Protein AF-A0A538QH28-F1 (afdb_monomer)

pLDDT: mean 88.96, std 11.9, range [37.88, 98.25]

Solvent-accessible surface area (backbone atoms only — not comparable to full-atom values): 10036 Å² total; per-residue (Å²): 132,86,78,73,69,51,32,32,39,35,28,27,77,46,74,77,74,44,46,66,58,49,51,55,42,43,75,70,58,32,47,73,49,80,38,48,57,81,68,55,57,80,42,47,76,58,48,68,73,26,56,27,41,34,40,36,38,47,40,39,88,60,48,54,72,66,38,33,43,32,53,24,45,32,34,74,77,67,70,32,41,76,47,75,42,84,48,85,26,18,60,44,77,12,59,32,53,97,32,46,53,35,77,62,43,101,56,84,43,74,84,72,81,77,80,80,76,81,67,52,78,48,77,48,78,42,70,60,37,80,74,27,72,42,56,50,102,79,78,47,29,51,44,56,54,52,50,55,55,50,50,57,55,55,73,70,52,56,97,70,41,47,80,46,80,46,77,46,70,79,78,80,128

Radius of gyration: 32.15 Å; Cα contacts (8 Å, |Δi|>4): 268; chains: 1; bounding box: 69×44×84 Å

Mean predicted aligned error: 12.87 Å

Foldseek 3Di:
DPDAAFEEEEEDQDPVVCPVVCVVCVVVRHHYDYDHLLPQDLALVSVVVGLEYEAELAACVSPDLSSLQRNLCNCPVVVHYYYYHDDCLDALNSVCAPGSNCVNDPDHRDPDPPPPPDAEEEEAEAEPEPQQQDDDPPRQGVSNVSVVVVVVVVVVHDPRYHYHYHYDYDDDD

Sequence (173 aa):
MVRGRPQVLLADKDRSHAQSLVAALRSQNIDVTVVEPAAIPKDVAGLQKFDGVVLSNVSSLKLTRAQMTQIRDYVRDYGGGLMMVGGEESFGLGGYYRTPIEEALPVTMEVKQKVEIPSLAVVLSIDRSGSMAMSTDEKITKLDLAKEASHLVVDLLDERNEVGVMSWDTEFI

Nearest PDB structures (foldseek):
  4qpj-assembly2_D-2  TM=6.838E-01  e=5.984E-03  Brucella abortus 2308
  7pvk-assembly2_D  TM=6.737E-01  e=1.725E-02  Porphyromonas gingivalis W83
  4h60-assembly1_A  TM=6.960E-01  e=9.263E-02  Vibrio cholerae O395
  7qzo-assembly1_A  TM=4.575E-01  e=1.835E-02  Pseudomonas aeruginosa
  2iyn-assembly4_B  TM=6.174E-01  e=1.346E-01  Escherichia coli

Secondary structure (DSSP, 8-state):
----SPEEEEEES-TTTHHHHHHHHHHTT-EEEEE-GGGS-SSHHHHTTSSEEEEES--GGGS-HHHHHHHHHHHHHH--EEEEE-STTSTTTTT-TTSHHHHHSSS-------------EEEEEEE-SGGGGPBPTTS-BHHHHHHHHHHHHHHT--TT-EEEEEEE-----

Structure (mmCIF, N/CA/C/O backbone):
data_AF-A0A538QH28-F1
#
_entry.id   AF-A0A538QH28-F1
#
loop_
_atom_site.group_PDB
_atom_site.id
_atom_site.type_symbol
_atom_site.label_atom_id
_atom_site.label_alt_id
_atom_site.label_comp_id
_atom_site.label_asym_id
_atom_site.label_entity_id
_atom_site.label_seq_id
_atom_site.pdbx_PDB_ins_code
_atom_site.Cartn_x
_atom_site.Cartn_y
_atom_site.Cartn_z
_atom_site.occupancy
_atom_site.B_iso_or_equiv
_atom_site.auth_seq_id
_atom_site.auth_comp_id
_atom_site.auth_asym_id
_atom_site.auth_atom_id
_atom_site.pdbx_PD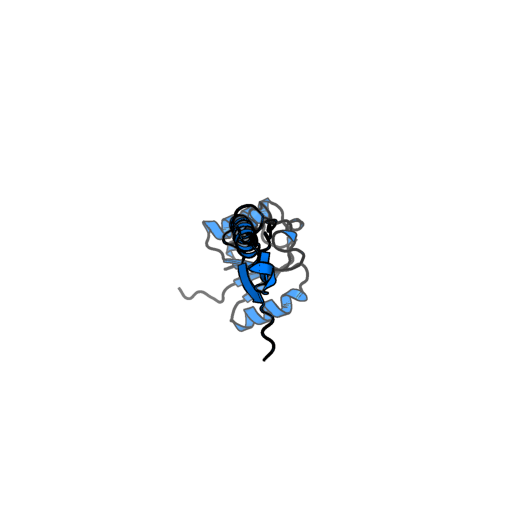B_model_num
ATOM 1 N N . MET A 1 1 ? -2.840 -16.338 27.134 1.00 42.28 1 MET A N 1
ATOM 2 C CA . MET A 1 1 ? -4.023 -15.545 26.736 1.00 42.28 1 MET A CA 1
ATOM 3 C C . MET A 1 1 ? -4.615 -16.177 25.493 1.00 42.28 1 MET A C 1
ATOM 5 O O . MET A 1 1 ? -3.872 -16.377 24.543 1.00 42.28 1 MET A O 1
ATOM 9 N N . VAL A 1 2 ? -5.902 -16.516 25.496 1.00 43.88 2 VAL A N 1
ATOM 10 C CA . VAL A 1 2 ? -6.602 -16.907 24.265 1.00 43.88 2 VAL A CA 1
ATOM 11 C C . VAL A 1 2 ? -6.995 -15.603 23.572 1.00 43.88 2 VAL A C 1
ATOM 13 O O . VAL A 1 2 ? -7.843 -14.880 24.088 1.00 43.88 2 VAL A O 1
ATOM 16 N N . ARG A 1 3 ? -6.317 -15.240 22.475 1.00 64.25 3 ARG A N 1
ATOM 17 C CA . ARG A 1 3 ? -6.758 -14.116 21.635 1.00 64.25 3 ARG A CA 1
ATOM 18 C C . ARG A 1 3 ? -8.100 -14.505 21.009 1.00 64.25 3 ARG A C 1
ATOM 20 O O . ARG A 1 3 ? -8.242 -15.628 20.528 1.00 64.25 3 ARG A O 1
ATOM 27 N N . GLY A 1 4 ? -9.081 -13.605 21.083 1.00 83.06 4 GLY A N 1
ATOM 28 C CA . GLY A 1 4 ? -10.356 -13.760 20.381 1.00 83.06 4 GLY A CA 1
ATOM 29 C C . GLY A 1 4 ? -10.162 -13.781 18.861 1.00 83.06 4 GLY A C 1
ATOM 30 O O . GLY A 1 4 ? -9.035 -13.729 18.368 1.00 83.06 4 GLY A O 1
ATOM 31 N N . ARG A 1 5 ? -11.264 -13.856 18.108 1.00 90.81 5 ARG A N 1
ATOM 32 C CA . ARG A 1 5 ? -11.200 -13.750 16.644 1.00 90.81 5 ARG A CA 1
ATOM 33 C C . ARG A 1 5 ? -10.547 -12.422 16.243 1.00 90.81 5 ARG A C 1
ATOM 35 O O . ARG A 1 5 ? -10.947 -11.399 16.811 1.00 90.81 5 ARG A O 1
ATOM 42 N N . PRO A 1 6 ? -9.595 -12.427 15.289 1.00 94.81 6 PRO A N 1
ATOM 43 C CA . PRO A 1 6 ? -8.972 -11.200 14.824 1.00 94.81 6 PRO A CA 1
ATOM 44 C C . PRO A 1 6 ? -10.020 -10.209 14.317 1.00 94.81 6 PRO A C 1
ATOM 46 O O . PRO A 1 6 ? -10.919 -10.595 13.567 1.00 94.81 6 PRO A O 1
ATOM 49 N N . GLN A 1 7 ? -9.901 -8.949 14.724 1.00 96.75 7 GLN A N 1
ATOM 50 C CA . GLN A 1 7 ? -10.772 -7.853 14.311 1.00 96.75 7 GLN A CA 1
ATOM 51 C C . GLN A 1 7 ? -10.070 -7.029 13.234 1.00 96.75 7 GLN A C 1
ATOM 53 O O . GLN A 1 7 ? -9.019 -6.444 13.481 1.00 96.75 7 GLN A O 1
ATOM 58 N N . VAL A 1 8 ? -10.650 -6.941 12.042 1.00 97.62 8 VAL A N 1
ATOM 59 C CA . VAL A 1 8 ? -10.089 -6.170 10.926 1.00 97.62 8 VAL A CA 1
ATOM 60 C C . VAL A 1 8 ? -11.023 -5.028 10.549 1.00 97.62 8 VAL A C 1
ATOM 62 O O . VAL A 1 8 ? -12.223 -5.224 10.339 1.00 97.62 8 VAL A O 1
ATOM 65 N N . LEU A 1 9 ? -10.459 -3.829 10.423 1.00 97.88 9 LEU A N 1
ATOM 66 C CA . LEU A 1 9 ? -11.129 -2.680 9.828 1.00 97.88 9 LEU A CA 1
ATOM 67 C C . LEU A 1 9 ? -10.856 -2.671 8.324 1.00 97.88 9 LEU A C 1
ATOM 69 O O . LEU A 1 9 ? -9.704 -2.590 7.912 1.00 97.88 9 LEU A O 1
ATOM 73 N N . LEU A 1 10 ? -11.899 -2.713 7.501 1.00 97.81 10 LEU A N 1
ATOM 74 C CA . LEU A 1 10 ? -11.790 -2.624 6.047 1.00 97.81 10 LEU A CA 1
ATOM 75 C C . LEU A 1 10 ? -12.417 -1.315 5.578 1.00 97.81 10 LEU A C 1
ATOM 77 O O . LEU A 1 10 ? -13.623 -1.116 5.715 1.00 97.81 10 LEU A O 1
ATOM 81 N N . ALA A 1 11 ? -11.598 -0.433 5.018 1.00 96.69 11 ALA A N 1
ATOM 82 C CA . ALA A 1 11 ? -12.054 0.777 4.360 1.00 96.69 11 ALA A CA 1
ATOM 83 C C . ALA A 1 11 ? -12.113 0.557 2.849 1.00 96.69 11 ALA A C 1
ATOM 85 O O . ALA A 1 11 ? -11.109 0.191 2.239 1.00 96.69 11 ALA A O 1
ATOM 86 N N . ASP A 1 12 ? -13.277 0.800 2.258 1.00 94.50 12 ASP A N 1
ATOM 87 C CA . ASP A 1 12 ? -13.490 0.737 0.811 1.00 94.50 12 ASP A CA 1
ATOM 88 C C . ASP A 1 12 ? -14.317 1.943 0.363 1.00 94.50 12 ASP A C 1
ATOM 90 O O . ASP A 1 12 ? -15.136 2.464 1.129 1.00 94.50 12 ASP A O 1
ATOM 94 N N . LYS A 1 13 ? -14.107 2.398 -0.874 1.00 83.88 13 LYS A N 1
ATOM 95 C CA . LYS A 1 13 ? -14.941 3.439 -1.484 1.00 83.88 13 LYS A CA 1
ATOM 96 C C . LYS A 1 13 ? -16.364 2.946 -1.756 1.00 83.88 13 LYS A C 1
ATOM 98 O O . LYS A 1 13 ? -17.296 3.743 -1.702 1.00 83.88 13 LYS A O 1
ATOM 103 N N . ASP A 1 14 ? -16.517 1.657 -2.054 1.00 84.88 14 ASP A N 1
ATOM 104 C CA . ASP A 1 14 ? -17.779 1.020 -2.405 1.00 84.88 14 ASP A CA 1
ATOM 105 C C . ASP A 1 14 ? -17.930 -0.301 -1.644 1.00 84.88 14 ASP A C 1
ATOM 107 O O . ASP A 1 14 ? -17.223 -1.287 -1.861 1.00 84.88 14 ASP A O 1
ATOM 111 N N . ARG A 1 15 ? -18.922 -0.347 -0.750 1.00 79.06 15 ARG A N 1
ATOM 112 C CA . ARG A 1 15 ? -19.198 -1.539 0.061 1.00 79.06 15 ARG A CA 1
ATOM 113 C C . ARG A 1 15 ? -19.538 -2.771 -0.773 1.00 79.06 15 ARG A C 1
ATOM 115 O O . ARG A 1 15 ? -19.364 -3.881 -0.273 1.00 79.06 15 ARG A O 1
ATOM 122 N N . SER A 1 16 ? -20.049 -2.605 -1.993 1.00 84.81 16 SER A N 1
ATOM 123 C CA . SER A 1 16 ? -20.357 -3.728 -2.880 1.00 84.81 16 SER A CA 1
ATOM 124 C C . SER A 1 16 ? -19.085 -4.448 -3.340 1.00 84.81 16 SER A C 1
ATOM 126 O O . SER A 1 16 ? -19.049 -5.677 -3.326 1.00 84.81 16 SER A O 1
ATOM 128 N N . HIS A 1 17 ? -18.006 -3.711 -3.618 1.00 82.94 17 HIS A N 1
ATOM 129 C CA . HIS A 1 17 ? -16.712 -4.274 -4.018 1.00 82.94 17 HIS A CA 1
ATOM 130 C C . HIS A 1 17 ? -16.010 -5.011 -2.872 1.00 82.94 17 HIS A C 1
ATOM 132 O O . HIS A 1 17 ? -15.353 -6.030 -3.089 1.00 82.94 17 HIS A O 1
ATOM 138 N N . ALA A 1 18 ? -16.221 -4.563 -1.634 1.00 87.44 18 ALA A N 1
ATOM 139 C CA . ALA A 1 18 ? -15.648 -5.202 -0.455 1.00 87.44 18 ALA A CA 1
ATOM 140 C C . ALA A 1 18 ? -16.234 -6.597 -0.155 1.00 87.44 18 ALA A C 1
ATOM 142 O O . ALA A 1 18 ? -15.622 -7.359 0.594 1.00 87.44 18 ALA A O 1
ATOM 143 N N . GLN A 1 19 ? -17.402 -6.963 -0.706 1.00 91.81 19 GLN A N 1
ATOM 144 C CA . GLN A 1 19 ? -18.132 -8.180 -0.312 1.00 91.81 19 GLN A CA 1
ATOM 145 C C . GLN A 1 19 ? -17.313 -9.462 -0.484 1.00 91.81 19 GLN A C 1
ATOM 147 O O . GLN A 1 19 ? -17.298 -10.296 0.422 1.00 91.81 19 GLN A O 1
ATOM 152 N N . SER A 1 20 ? -16.598 -9.602 -1.602 1.00 91.62 20 SER A N 1
ATOM 153 C CA . SER A 1 20 ? -15.774 -10.785 -1.878 1.00 91.62 20 SER A CA 1
ATOM 154 C C . SER A 1 20 ? -14.638 -10.932 -0.864 1.00 91.62 20 SER A C 1
ATOM 156 O O . SER A 1 20 ? -14.424 -12.018 -0.324 1.00 91.62 20 SER A O 1
ATOM 158 N N . LEU A 1 21 ? -13.948 -9.833 -0.542 1.00 92.25 21 LEU A N 1
ATOM 159 C CA . LEU A 1 21 ? -12.863 -9.836 0.439 1.00 92.25 21 LEU A CA 1
ATOM 160 C C . LEU A 1 21 ? -13.389 -10.079 1.859 1.00 92.25 21 LEU A C 1
ATOM 162 O O . LEU A 1 21 ? -12.814 -10.862 2.611 1.00 92.25 21 LEU A O 1
ATOM 166 N N . VAL A 1 22 ? -14.519 -9.465 2.214 1.00 95.31 22 VAL A N 1
ATOM 167 C CA . VAL A 1 22 ? -15.195 -9.682 3.500 1.00 95.31 22 VAL A CA 1
ATOM 168 C C . VAL A 1 22 ? -15.604 -11.145 3.662 1.00 95.31 22 VAL A C 1
ATOM 170 O O . VAL A 1 22 ? -15.378 -11.722 4.724 1.00 95.31 22 VAL A O 1
ATOM 173 N N . ALA A 1 23 ? -16.187 -11.759 2.629 1.00 95.25 23 ALA A N 1
ATOM 174 C CA . ALA A 1 23 ? -16.570 -13.168 2.650 1.00 95.25 23 ALA A CA 1
ATOM 175 C C . ALA A 1 23 ? -15.344 -14.080 2.818 1.00 95.25 23 ALA A C 1
ATOM 177 O O . ALA A 1 23 ? -15.365 -14.980 3.659 1.00 95.25 23 ALA A O 1
ATOM 178 N N . ALA A 1 24 ? -14.259 -13.803 2.087 1.00 94.69 24 ALA A N 1
ATOM 179 C CA . ALA A 1 24 ? -13.007 -14.544 2.199 1.00 94.69 24 ALA A CA 1
ATOM 180 C C . ALA A 1 24 ? -12.410 -14.453 3.613 1.00 94.69 24 ALA A C 1
ATOM 182 O O . ALA A 1 24 ? -12.124 -15.483 4.219 1.00 94.69 24 ALA A O 1
ATOM 183 N N . LEU A 1 25 ? -12.301 -13.253 4.189 1.00 94.50 25 LEU A N 1
ATOM 184 C CA . LEU A 1 25 ? -11.778 -13.054 5.546 1.00 94.50 25 LEU A CA 1
ATOM 185 C C . LEU A 1 25 ? -12.654 -13.738 6.607 1.00 94.50 25 LEU A C 1
ATOM 187 O O . LEU A 1 25 ? -12.144 -14.447 7.475 1.00 94.50 25 LEU A O 1
ATOM 191 N N . ARG A 1 26 ? -13.982 -13.610 6.506 1.00 95.56 26 ARG A N 1
ATOM 192 C CA . ARG A 1 26 ? -14.916 -14.261 7.440 1.00 95.56 26 ARG A CA 1
ATOM 193 C C . ARG A 1 26 ? -14.855 -15.785 7.369 1.00 95.56 26 ARG A C 1
ATOM 195 O O . ARG A 1 26 ? -15.002 -16.434 8.403 1.00 95.56 26 ARG A O 1
ATOM 202 N N . SER A 1 27 ? -14.586 -16.358 6.192 1.00 96.44 27 SER A N 1
ATOM 203 C CA . SER A 1 27 ? -14.368 -17.807 6.040 1.00 96.44 27 SER A CA 1
ATOM 204 C C . SER A 1 27 ? -13.147 -18.318 6.814 1.00 96.44 27 SER A C 1
ATOM 206 O O . SER A 1 27 ? -13.096 -19.492 7.159 1.00 96.44 27 SER A O 1
ATOM 208 N N . GLN A 1 28 ? -12.198 -17.427 7.124 1.00 94.88 28 GLN A N 1
ATOM 209 C CA . GLN A 1 28 ? -11.000 -17.698 7.922 1.00 94.88 28 GLN A CA 1
ATOM 210 C C . GLN A 1 28 ? -11.176 -17.306 9.401 1.00 94.88 28 GLN A C 1
ATOM 212 O O . GLN A 1 28 ? -10.193 -17.113 10.112 1.00 94.88 28 GLN A O 1
ATOM 217 N N . ASN A 1 29 ? -12.421 -17.157 9.875 1.00 94.75 29 ASN A N 1
ATOM 218 C CA . ASN A 1 29 ? -12.754 -16.767 11.251 1.00 94.75 29 ASN A CA 1
ATOM 219 C C . ASN A 1 29 ? -12.242 -15.369 11.666 1.00 94.75 29 ASN A C 1
ATOM 221 O O . ASN A 1 29 ? -12.015 -15.133 12.854 1.00 94.75 29 ASN A O 1
ATOM 225 N N . ILE A 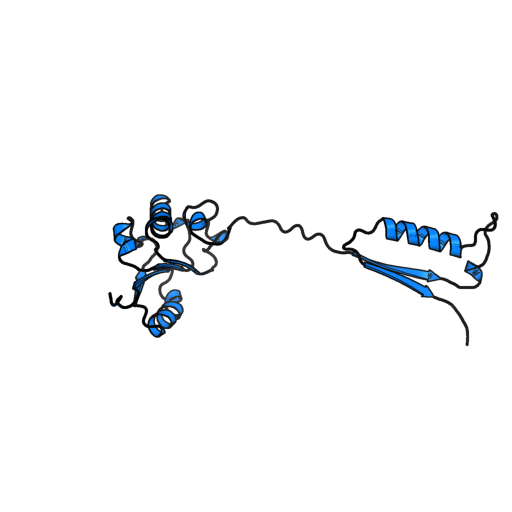1 30 ? -12.105 -14.444 10.712 1.00 96.19 30 ILE A N 1
ATOM 226 C CA . ILE A 1 30 ? -11.762 -13.035 10.957 1.00 96.19 30 ILE A CA 1
ATOM 227 C C . ILE A 1 30 ? -13.046 -12.201 10.973 1.00 96.19 30 ILE A C 1
ATOM 229 O O . ILE A 1 30 ? -13.849 -12.257 10.036 1.00 96.19 30 ILE A O 1
ATOM 233 N N . ASP A 1 31 ? -13.235 -11.397 12.016 1.00 96.38 31 ASP A N 1
ATOM 234 C CA . ASP A 1 31 ? -14.353 -10.463 12.098 1.00 96.38 31 ASP A CA 1
ATOM 235 C C . ASP A 1 31 ? -13.979 -9.165 11.372 1.00 96.38 31 ASP A C 1
ATOM 237 O O . ASP A 1 31 ? -12.973 -8.524 11.672 1.00 96.38 31 ASP A O 1
ATOM 241 N N . VAL A 1 32 ? -14.791 -8.780 10.386 1.00 96.62 32 VAL A N 1
ATOM 242 C CA . VAL A 1 32 ? -14.509 -7.628 9.517 1.00 96.62 32 VAL A CA 1
ATOM 243 C C . VAL A 1 32 ? -15.558 -6.543 9.710 1.00 96.62 32 VAL A C 1
ATOM 245 O O . VAL A 1 32 ? -16.752 -6.776 9.472 1.00 96.62 32 VAL A O 1
ATOM 248 N N . THR A 1 33 ? -15.089 -5.352 10.076 1.00 96.56 33 THR A N 1
ATOM 249 C CA . THR A 1 33 ? -15.873 -4.115 10.135 1.00 96.56 33 THR A CA 1
ATOM 250 C C . THR A 1 33 ? -15.600 -3.294 8.882 1.00 96.56 33 THR A C 1
ATOM 252 O O . THR A 1 33 ? -14.486 -2.816 8.687 1.00 96.56 33 THR A O 1
ATOM 255 N N . VAL A 1 34 ? -16.614 -3.128 8.031 1.00 95.94 34 VAL A N 1
ATOM 256 C CA . VAL A 1 34 ? -16.498 -2.345 6.792 1.00 95.94 34 VAL A CA 1
ATOM 257 C C . VAL A 1 34 ? -16.914 -0.903 7.047 1.00 95.94 34 VAL A C 1
ATOM 259 O O . VAL A 1 34 ? -18.014 -0.651 7.545 1.00 95.94 34 VAL A O 1
ATOM 262 N N . VAL A 1 35 ? -16.061 0.040 6.665 1.00 95.50 35 VAL A N 1
ATOM 263 C CA . VAL A 1 35 ? -16.302 1.478 6.789 1.00 95.50 35 VAL A CA 1
ATOM 264 C C . VAL A 1 35 ? -16.020 2.194 5.476 1.00 95.50 35 VAL A C 1
ATOM 266 O O . VAL A 1 35 ? -15.280 1.713 4.624 1.00 95.50 35 VAL A O 1
ATOM 269 N N . GLU A 1 36 ? -16.601 3.378 5.327 1.00 93.50 36 GLU A N 1
ATOM 270 C CA . GLU A 1 36 ? -16.123 4.326 4.324 1.00 93.50 36 GLU A CA 1
ATOM 271 C C . GLU A 1 36 ? -14.846 5.016 4.832 1.00 93.50 36 GLU A C 1
ATOM 273 O O . GLU A 1 36 ? -14.661 5.125 6.050 1.00 93.50 36 GLU A O 1
ATOM 278 N N . PRO A 1 37 ? -13.988 5.556 3.948 1.00 92.12 37 PRO A N 1
ATOM 279 C CA . PRO A 1 37 ? -12.714 6.156 4.350 1.00 92.12 37 PRO A CA 1
ATOM 280 C C . PRO A 1 37 ? -12.841 7.252 5.419 1.00 92.12 37 PRO A C 1
ATOM 282 O O . PRO A 1 37 ? -12.020 7.348 6.329 1.00 92.12 37 PRO A O 1
ATOM 285 N N . ALA A 1 38 ? -13.912 8.049 5.360 1.00 91.31 38 ALA A N 1
ATOM 286 C CA . ALA A 1 38 ? -14.176 9.121 6.321 1.00 91.31 38 ALA A CA 1
ATOM 287 C C . ALA A 1 38 ? -14.450 8.619 7.753 1.00 91.31 38 ALA A C 1
ATOM 289 O O . ALA A 1 38 ? -14.298 9.384 8.709 1.00 91.31 38 ALA A O 1
ATOM 290 N N . ALA A 1 39 ? -14.852 7.355 7.900 1.00 93.50 39 ALA A N 1
ATOM 291 C CA . ALA A 1 39 ? -15.156 6.714 9.174 1.00 93.50 39 ALA A CA 1
ATOM 292 C C . ALA A 1 39 ? -13.974 5.909 9.747 1.00 93.50 39 ALA A C 1
ATOM 294 O O . ALA A 1 39 ? -14.114 5.310 10.815 1.00 93.50 39 ALA A O 1
ATOM 295 N N . ILE A 1 40 ? -12.804 5.920 9.092 1.00 95.44 40 ILE A N 1
ATOM 296 C CA . ILE A 1 40 ? -11.573 5.412 9.706 1.00 95.44 40 ILE A CA 1
ATOM 297 C C . ILE A 1 40 ? -11.290 6.223 10.986 1.00 95.44 40 ILE A C 1
ATOM 299 O O . ILE A 1 40 ? -11.323 7.462 10.936 1.00 95.44 40 ILE A O 1
ATOM 303 N N . PRO A 1 41 ? -10.998 5.558 12.123 1.00 95.75 41 PRO A N 1
ATOM 304 C CA . PRO A 1 41 ? -10.646 6.235 13.362 1.00 95.75 41 PRO A CA 1
ATOM 305 C C . PRO A 1 41 ? -9.550 7.287 13.172 1.00 95.75 41 PRO A C 1
ATOM 307 O O . PRO A 1 41 ? -8.594 7.103 12.422 1.00 95.75 41 PRO A O 1
ATOM 310 N N . LYS A 1 42 ? -9.713 8.423 13.852 1.00 94.88 42 LYS A N 1
ATOM 311 C CA . LYS A 1 42 ? -8.825 9.589 13.722 1.00 94.88 42 LYS A CA 1
ATOM 312 C C . LYS A 1 42 ? -7.715 9.620 14.769 1.00 94.88 42 LYS A C 1
ATOM 314 O O . LYS A 1 42 ? -6.941 10.571 14.791 1.00 94.88 42 LYS A O 1
ATOM 319 N N . ASP A 1 43 ? -7.660 8.606 15.622 1.00 94.75 43 ASP A N 1
ATOM 320 C CA . ASP A 1 43 ? -6.683 8.431 16.683 1.00 94.75 43 ASP A CA 1
ATOM 321 C C . ASP A 1 43 ? -6.207 6.974 16.740 1.00 94.75 43 ASP A C 1
ATOM 323 O O . ASP A 1 43 ? -6.880 6.044 16.288 1.00 94.75 43 ASP A O 1
ATOM 327 N N . VAL A 1 44 ? -5.023 6.771 17.313 1.00 94.25 44 VAL A N 1
ATOM 328 C CA . VAL A 1 44 ? -4.469 5.429 17.528 1.00 94.25 44 VAL A CA 1
ATOM 329 C C . VAL A 1 44 ? -5.369 4.582 18.430 1.00 94.25 44 VAL A C 1
ATOM 331 O O . VAL A 1 44 ? -5.549 3.400 18.157 1.00 94.25 44 VAL A O 1
ATOM 334 N N . ALA A 1 45 ? -5.976 5.160 19.472 1.00 95.12 45 ALA A N 1
ATOM 335 C CA . ALA A 1 45 ? -6.814 4.412 20.413 1.00 95.12 45 ALA A CA 1
ATOM 336 C C . ALA A 1 45 ? -8.016 3.737 19.725 1.00 95.12 45 ALA A C 1
ATOM 338 O O . ALA A 1 45 ? -8.406 2.625 20.085 1.00 95.12 45 ALA A O 1
ATOM 339 N N . GLY A 1 46 ? -8.603 4.382 18.715 1.00 96.38 46 GLY A N 1
ATOM 340 C CA . GLY A 1 46 ? -9.639 3.787 17.883 1.00 96.38 46 GLY A CA 1
ATOM 341 C C . GLY A 1 46 ? -9.106 2.709 16.939 1.00 96.38 46 GLY A C 1
ATOM 342 O O . GLY A 1 46 ? -9.782 1.698 16.758 1.00 96.38 46 GLY A O 1
ATOM 343 N N . LEU A 1 47 ? -7.904 2.885 16.381 1.00 97.19 47 LEU A N 1
ATOM 344 C CA . LEU A 1 47 ? -7.251 1.889 15.518 1.00 97.19 47 LEU A CA 1
ATOM 345 C C . LEU A 1 47 ? -6.849 0.622 16.290 1.00 97.19 47 LEU A C 1
ATOM 347 O O . LEU A 1 47 ? -7.026 -0.479 15.783 1.00 97.19 47 LEU A O 1
ATOM 351 N N . GLN A 1 48 ? -6.411 0.754 17.545 1.00 96.12 48 GLN A N 1
ATOM 352 C CA . GLN A 1 48 ? -6.035 -0.362 18.428 1.00 96.12 48 GLN A CA 1
ATOM 353 C C . GLN A 1 48 ? -7.188 -1.305 18.794 1.00 96.12 48 GLN A C 1
ATOM 355 O O . GLN A 1 48 ? -6.953 -2.372 19.356 1.00 96.12 48 GLN A O 1
ATOM 360 N N . LYS A 1 49 ? -8.436 -0.939 18.481 1.00 95.75 49 LYS A N 1
ATOM 361 C CA . LYS A 1 49 ? -9.583 -1.854 18.585 1.00 95.75 49 LYS A CA 1
ATOM 362 C C . 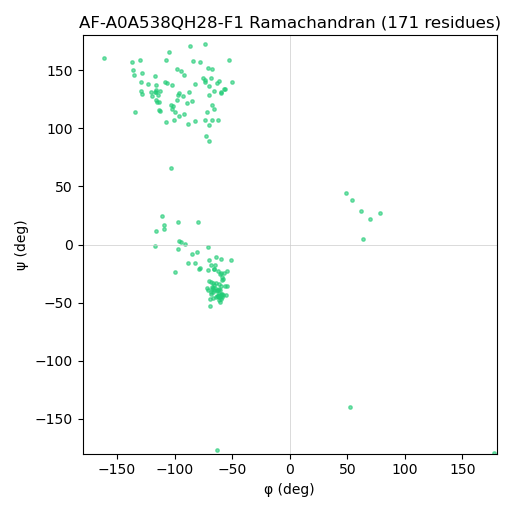LYS A 1 49 ? -9.544 -2.961 17.528 1.00 95.75 49 LYS A C 1
ATOM 364 O O . LYS A 1 49 ? -10.308 -3.916 17.634 1.00 95.75 49 LYS A O 1
ATOM 369 N N . PHE A 1 50 ? -8.687 -2.813 16.521 1.00 97.38 50 PHE A N 1
ATOM 370 C CA . PHE A 1 50 ? -8.506 -3.740 15.418 1.00 97.38 50 PHE A CA 1
ATOM 371 C C . PHE A 1 50 ? -7.082 -4.305 15.439 1.00 97.38 50 PHE A C 1
ATOM 373 O O . PHE A 1 50 ? -6.120 -3.607 15.766 1.00 97.38 50 PHE A O 1
ATOM 380 N N . ASP A 1 51 ? -6.945 -5.567 15.046 1.00 96.75 51 ASP A N 1
ATOM 381 C CA . ASP A 1 51 ? -5.664 -6.241 14.821 1.00 96.75 51 ASP A CA 1
ATOM 382 C C . ASP A 1 51 ? -5.037 -5.840 13.474 1.00 96.75 51 ASP A C 1
ATOM 384 O O . ASP A 1 51 ? -3.827 -5.975 13.282 1.00 96.75 51 ASP A O 1
ATOM 388 N N . GLY A 1 52 ? -5.845 -5.324 12.539 1.00 97.25 52 GLY A N 1
ATOM 389 C CA . GLY A 1 52 ? -5.343 -4.756 11.294 1.00 97.25 52 GLY A CA 1
ATOM 390 C C . GLY A 1 52 ? -6.319 -3.837 10.563 1.00 97.25 52 GLY A C 1
ATOM 391 O O . GLY A 1 52 ? -7.536 -3.887 10.760 1.00 97.25 52 GLY A O 1
ATOM 392 N N . VAL A 1 53 ? -5.759 -3.011 9.682 1.00 98.12 53 VAL A N 1
ATOM 393 C CA . VAL A 1 53 ? -6.463 -2.074 8.802 1.00 98.12 53 VAL A CA 1
ATOM 394 C C . VAL A 1 53 ? -6.215 -2.461 7.345 1.00 98.12 53 VAL A C 1
ATOM 396 O O . VAL A 1 53 ? -5.076 -2.666 6.927 1.00 98.12 53 VAL A O 1
ATOM 399 N N . VAL A 1 54 ? -7.285 -2.531 6.558 1.00 97.88 54 VAL A N 1
ATOM 400 C CA . VAL A 1 54 ? -7.253 -2.782 5.115 1.00 97.88 54 VAL A CA 1
ATOM 401 C C . VAL A 1 54 ? -7.734 -1.532 4.385 1.00 97.88 54 VAL A C 1
ATOM 403 O O . VAL A 1 54 ? -8.857 -1.079 4.605 1.00 97.88 54 VAL A O 1
ATOM 406 N N . LEU A 1 55 ? -6.900 -0.993 3.498 1.00 97.38 55 LEU A N 1
ATOM 407 C CA . LEU A 1 55 ? -7.261 0.074 2.565 1.00 97.38 55 LEU A CA 1
ATOM 408 C C . LEU A 1 55 ? -7.537 -0.543 1.189 1.00 97.38 55 LEU A C 1
ATOM 410 O O . LEU A 1 55 ? -6.610 -0.978 0.506 1.00 97.38 55 LEU A O 1
ATOM 414 N N . SER A 1 56 ? -8.804 -0.603 0.788 1.00 96.00 56 SER A N 1
ATOM 415 C CA . SER A 1 56 ? -9.243 -1.200 -0.476 1.00 96.00 56 SER A CA 1
ATOM 416 C C . SER A 1 56 ? -9.683 -0.124 -1.459 1.00 96.00 56 SER A C 1
ATOM 418 O O . SER A 1 56 ? -10.737 0.486 -1.292 1.00 96.00 56 SER A O 1
ATOM 420 N N . ASN A 1 57 ? -8.845 0.144 -2.467 1.00 94.25 57 ASN A N 1
ATOM 421 C CA . ASN A 1 57 ? -9.113 1.138 -3.511 1.00 94.25 57 ASN A CA 1
ATOM 422 C C . ASN A 1 57 ? -9.567 2.510 -2.960 1.00 94.25 57 ASN A C 1
ATOM 424 O O . ASN A 1 57 ? -10.534 3.110 -3.432 1.00 94.25 57 ASN A O 1
ATOM 428 N N . VAL A 1 58 ? -8.882 2.985 -1.915 1.00 95.44 58 VAL A N 1
ATOM 429 C CA . VAL A 1 58 ? -9.172 4.252 -1.229 1.00 95.44 58 VAL A CA 1
ATOM 430 C C . VAL A 1 58 ? -8.169 5.307 -1.671 1.00 95.44 58 VAL A C 1
ATOM 432 O O . VAL A 1 58 ? -6.998 5.183 -1.332 1.00 95.44 58 VAL A O 1
ATOM 435 N N . SER A 1 59 ? -8.624 6.380 -2.322 1.00 95.81 59 SER A N 1
ATOM 436 C CA . SER A 1 59 ? -7.769 7.529 -2.661 1.00 95.81 59 SER A CA 1
ATOM 437 C C . SER A 1 59 ? -7.201 8.213 -1.412 1.00 95.81 59 SER A C 1
ATOM 439 O O . SER A 1 59 ? -7.929 8.444 -0.438 1.00 95.81 59 SER A O 1
ATOM 441 N N . SER A 1 60 ? -5.933 8.637 -1.465 1.00 96.25 60 SER A N 1
ATOM 442 C CA . SER A 1 60 ? -5.303 9.414 -0.390 1.00 96.25 60 SER A CA 1
ATOM 443 C C . SER A 1 60 ? -6.029 10.736 -0.118 1.00 96.25 60 SER A C 1
ATOM 445 O O . SER A 1 60 ? -6.026 11.215 1.011 1.00 96.25 60 SER A O 1
ATOM 447 N N . LEU A 1 61 ? -6.750 11.281 -1.107 1.00 95.44 61 LEU A N 1
ATOM 448 C CA . LEU A 1 61 ? -7.556 12.501 -0.976 1.00 95.44 61 LEU A CA 1
ATOM 449 C C . LEU A 1 61 ? -8.738 12.349 -0.010 1.00 95.44 61 LEU A C 1
ATOM 451 O O . LEU A 1 61 ? -9.306 13.344 0.441 1.00 95.44 61 LEU A O 1
ATOM 455 N N . LYS A 1 62 ? -9.134 11.112 0.308 1.00 95.38 62 LYS A N 1
ATOM 456 C CA . LYS A 1 62 ? -10.181 10.822 1.296 1.00 95.38 62 LYS A CA 1
ATOM 457 C C . LYS A 1 62 ? -9.645 10.770 2.726 1.00 95.38 62 LYS A C 1
ATOM 459 O O . LYS A 1 62 ? -10.443 10.692 3.659 1.00 95.38 62 LYS A O 1
ATOM 464 N N . LEU A 1 63 ? -8.325 10.819 2.904 1.00 95.50 63 LEU A N 1
ATOM 465 C CA . LEU A 1 63 ? -7.656 10.764 4.196 1.00 95.50 63 LEU A CA 1
ATOM 466 C C . LEU A 1 63 ? -6.921 12.071 4.463 1.00 95.50 63 LEU A C 1
ATOM 468 O O . LEU A 1 63 ? -6.165 12.587 3.643 1.00 95.50 63 LEU A O 1
ATOM 472 N N . THR A 1 64 ? -7.091 12.604 5.667 1.00 95.31 64 THR A N 1
ATOM 473 C CA . THR A 1 64 ? -6.245 13.715 6.104 1.00 95.31 64 THR A CA 1
ATOM 474 C C . THR A 1 64 ? -4.823 13.222 6.366 1.00 95.31 64 THR A C 1
ATOM 476 O O . THR A 1 64 ? -4.606 12.081 6.784 1.00 95.31 64 THR A O 1
ATOM 479 N N . ARG A 1 65 ? -3.828 14.104 6.207 1.00 95.44 65 ARG A N 1
ATOM 480 C CA . ARG A 1 65 ? -2.436 13.774 6.550 1.00 95.44 65 ARG A CA 1
ATOM 481 C C . ARG A 1 65 ? -2.288 13.329 8.005 1.00 95.44 65 ARG A C 1
ATOM 483 O O . ARG A 1 65 ? -1.521 12.416 8.272 1.00 95.44 65 ARG A O 1
ATOM 490 N N . ALA A 1 66 ? -3.064 13.917 8.917 1.00 95.81 66 ALA A N 1
ATOM 491 C CA . ALA A 1 66 ? -3.104 13.499 10.314 1.00 95.81 66 ALA A CA 1
ATOM 492 C C . ALA A 1 66 ? -3.592 12.048 10.469 1.00 95.81 66 ALA A C 1
ATOM 494 O O . ALA A 1 66 ? -2.924 11.271 11.138 1.00 95.81 66 ALA A O 1
ATOM 495 N N . GLN A 1 67 ? -4.691 11.655 9.812 1.00 96.00 67 GLN A N 1
ATOM 496 C CA . GLN A 1 67 ? -5.167 10.262 9.828 1.00 96.00 67 GLN A CA 1
ATOM 497 C C . GLN A 1 67 ? -4.123 9.292 9.269 1.00 96.00 67 GLN A C 1
ATOM 499 O O . GLN A 1 67 ? -3.879 8.251 9.869 1.00 96.00 67 GLN A O 1
ATOM 504 N N . MET A 1 68 ? -3.465 9.650 8.162 1.00 97.69 68 MET A N 1
ATOM 505 C CA . MET A 1 68 ? -2.383 8.836 7.601 1.00 97.69 68 MET A CA 1
ATOM 506 C C . MET A 1 68 ? -1.234 8.652 8.600 1.00 97.69 68 MET A C 1
ATOM 508 O O . MET A 1 68 ? -0.740 7.540 8.766 1.00 97.69 68 MET A O 1
ATOM 512 N N . THR A 1 69 ? -0.845 9.718 9.307 1.00 97.94 69 THR A N 1
ATOM 513 C CA . THR A 1 69 ? 0.152 9.657 10.385 1.00 97.94 69 THR A CA 1
ATOM 514 C C . THR A 1 69 ? -0.279 8.702 11.501 1.00 97.94 69 THR A C 1
ATOM 516 O O . THR A 1 69 ? 0.522 7.870 11.911 1.00 97.94 69 THR A O 1
ATOM 519 N N . GLN A 1 70 ? -1.541 8.758 11.948 1.00 97.75 70 GLN A N 1
ATOM 520 C CA . GLN A 1 70 ? -2.047 7.851 12.989 1.00 97.75 70 GLN A CA 1
ATOM 521 C C . GLN A 1 70 ? -2.025 6.384 12.544 1.00 97.75 70 GLN A C 1
ATOM 523 O O . GLN A 1 70 ? -1.677 5.518 13.339 1.00 97.75 70 GLN A O 1
ATOM 528 N N . ILE A 1 71 ? -2.352 6.096 11.278 1.00 98.06 71 ILE A N 1
ATOM 529 C CA . ILE A 1 71 ? -2.271 4.736 10.722 1.00 98.06 71 ILE A CA 1
ATOM 530 C C . ILE A 1 71 ? -0.819 4.250 10.701 1.00 98.06 71 ILE A C 1
ATOM 532 O O . ILE A 1 71 ? -0.544 3.133 11.133 1.00 98.06 71 ILE A O 1
ATOM 536 N N . ARG A 1 72 ? 0.123 5.084 10.250 1.00 97.88 72 ARG A N 1
ATOM 537 C CA . ARG A 1 72 ? 1.551 4.741 10.265 1.00 97.88 72 ARG A CA 1
ATOM 538 C C . ARG A 1 72 ? 2.051 4.459 11.680 1.00 97.88 72 ARG A C 1
ATOM 540 O O . ARG A 1 72 ? 2.740 3.466 11.889 1.00 97.88 72 ARG A O 1
ATOM 547 N N . ASP A 1 73 ? 1.712 5.315 12.639 1.00 97.88 73 ASP A N 1
ATOM 548 C CA . ASP A 1 73 ? 2.140 5.152 14.031 1.00 97.88 73 ASP A CA 1
ATOM 549 C C . ASP A 1 73 ? 1.486 3.908 14.665 1.00 97.88 73 ASP A C 1
ATOM 551 O O . ASP A 1 73 ? 2.162 3.150 15.353 1.00 97.88 73 ASP A O 1
ATOM 555 N N . TYR A 1 74 ? 0.220 3.605 14.348 1.00 98.25 74 TYR A N 1
ATOM 556 C CA . TYR A 1 74 ? -0.441 2.342 14.714 1.00 98.25 74 TYR A CA 1
ATOM 557 C C . TYR A 1 74 ? 0.335 1.102 14.230 1.00 98.25 74 TYR A C 1
ATOM 559 O O . TYR A 1 74 ? 0.526 0.155 14.995 1.00 98.25 74 TYR A O 1
ATOM 567 N N . VAL A 1 75 ? 0.835 1.116 12.992 1.00 97.94 75 VAL A N 1
ATOM 568 C CA . VAL A 1 75 ? 1.652 0.018 12.450 1.00 97.94 75 VAL A CA 1
ATOM 569 C C . VAL A 1 75 ? 3.019 -0.042 13.132 1.00 97.94 75 VAL A C 1
ATOM 571 O O . VAL A 1 75 ? 3.408 -1.087 13.651 1.00 97.94 75 VAL A O 1
ATOM 574 N N . ARG A 1 76 ? 3.744 1.082 13.153 1.00 97.19 76 ARG A N 1
ATOM 575 C CA . ARG A 1 76 ? 5.139 1.153 13.608 1.00 97.19 76 ARG A CA 1
ATOM 576 C C . ARG A 1 76 ? 5.283 0.936 15.112 1.00 97.19 76 ARG A C 1
ATOM 578 O O . ARG A 1 76 ? 6.153 0.181 15.533 1.00 97.19 76 ARG A O 1
ATOM 585 N N . ASP A 1 77 ? 4.452 1.606 15.905 1.00 97.31 77 ASP A N 1
ATOM 586 C CA . ASP A 1 77 ? 4.652 1.733 17.352 1.00 97.31 77 ASP A CA 1
ATOM 587 C C . ASP A 1 77 ? 3.787 0.744 18.148 1.00 97.31 77 ASP A C 1
ATOM 589 O O . ASP A 1 77 ? 4.135 0.383 19.272 1.00 97.31 77 ASP A O 1
ATOM 593 N N . TYR A 1 78 ? 2.678 0.270 17.566 1.00 95.88 78 TYR A N 1
ATOM 594 C CA . TYR A 1 78 ? 1.720 -0.617 18.241 1.00 95.88 78 TYR A CA 1
ATOM 595 C C . TYR A 1 78 ? 1.598 -2.005 17.601 1.00 95.88 78 TYR A C 1
ATOM 597 O O . TYR A 1 78 ? 0.865 -2.848 18.121 1.00 95.88 78 TYR A O 1
ATOM 605 N N . GLY A 1 79 ? 2.329 -2.269 16.513 1.00 95.38 79 GLY A N 1
ATOM 606 C CA . GLY A 1 79 ? 2.372 -3.578 15.857 1.00 95.38 79 GLY A CA 1
ATOM 607 C C . GLY A 1 79 ? 1.075 -3.957 15.141 1.00 95.38 79 GLY A C 1
ATOM 608 O O . GLY A 1 79 ? 0.809 -5.143 14.943 1.00 95.38 79 GLY A O 1
ATOM 609 N N . GLY A 1 80 ? 0.256 -2.966 14.790 1.00 96.44 80 GLY A N 1
ATOM 610 C CA . GLY A 1 80 ? -0.964 -3.161 14.025 1.00 96.44 80 GLY A CA 1
ATOM 611 C C . GLY A 1 80 ? -0.695 -3.599 12.586 1.00 96.44 80 GLY A C 1
ATOM 612 O O . GLY A 1 80 ? 0.251 -3.133 11.952 1.00 96.44 80 GLY A O 1
ATOM 613 N N . GLY A 1 81 ? -1.534 -4.479 12.042 1.00 97.31 81 GLY A N 1
ATOM 614 C CA . GLY A 1 81 ? -1.434 -4.877 10.639 1.00 97.31 81 GLY A CA 1
ATOM 615 C C . GLY A 1 81 ? -1.916 -3.773 9.693 1.00 97.31 81 GLY A C 1
ATOM 616 O O . GLY A 1 81 ? -2.950 -3.153 9.934 1.00 97.31 81 GLY A O 1
ATOM 617 N N . LEU A 1 82 ? -1.219 -3.567 8.575 1.00 98.12 82 LEU A N 1
ATOM 618 C CA . LEU A 1 82 ? -1.698 -2.738 7.468 1.00 98.12 82 LEU A CA 1
ATOM 619 C C . LEU A 1 82 ? -1.608 -3.513 6.158 1.00 98.12 82 LEU A C 1
ATOM 621 O O . LEU A 1 82 ? -0.567 -4.069 5.814 1.00 98.12 82 LEU A O 1
ATOM 625 N N . MET A 1 83 ? -2.710 -3.520 5.417 1.00 96.69 83 MET A N 1
ATOM 626 C CA . MET A 1 83 ? -2.796 -4.081 4.075 1.00 96.69 83 MET A CA 1
ATOM 627 C C . MET A 1 83 ? -3.420 -3.050 3.140 1.00 96.69 83 MET A C 1
ATOM 629 O O . MET A 1 83 ? -4.384 -2.373 3.493 1.00 96.69 83 MET A O 1
ATOM 633 N N . MET A 1 84 ? -2.892 -2.955 1.924 1.00 96.81 84 MET A N 1
ATOM 634 C CA . MET A 1 84 ? -3.485 -2.161 0.854 1.00 96.81 84 MET A CA 1
ATOM 635 C C . MET A 1 84 ? -3.826 -3.078 -0.319 1.00 96.81 84 MET A C 1
ATOM 637 O O . MET A 1 84 ? -2.973 -3.830 -0.787 1.00 96.81 84 MET A O 1
ATOM 641 N N . VAL A 1 85 ? -5.071 -3.014 -0.785 1.00 94.56 85 VAL A N 1
ATOM 642 C CA . VAL A 1 85 ? -5.538 -3.736 -1.973 1.00 94.56 85 VAL A CA 1
ATOM 643 C C . VAL A 1 85 ? -5.462 -2.797 -3.171 1.00 94.56 85 VAL A C 1
ATOM 645 O O . VAL A 1 85 ? -5.906 -1.648 -3.108 1.00 94.56 85 VAL A O 1
ATOM 648 N N . GLY A 1 86 ? -4.862 -3.280 -4.258 1.00 91.75 86 GLY A N 1
ATOM 649 C CA . GLY A 1 86 ? -4.683 -2.511 -5.486 1.00 91.75 86 GLY A CA 1
ATOM 650 C C . GLY A 1 86 ? -5.987 -2.198 -6.211 1.00 91.75 86 GLY A C 1
ATOM 651 O O . GLY A 1 86 ? -6.950 -2.955 -6.151 1.00 91.75 86 GLY A O 1
ATOM 652 N N . GLY A 1 87 ? -5.979 -1.074 -6.918 1.00 90.62 87 GLY A N 1
ATOM 653 C CA . GLY A 1 87 ? -7.071 -0.559 -7.730 1.00 90.62 87 GLY A CA 1
ATOM 654 C C . GLY A 1 87 ? -6.679 0.798 -8.318 1.00 90.62 87 GLY A C 1
ATOM 655 O O . GLY A 1 87 ? -5.567 1.277 -8.085 1.00 90.62 87 GLY A O 1
ATOM 656 N N . GLU A 1 88 ? -7.582 1.409 -9.080 1.00 92.12 88 GLU A N 1
ATOM 657 C CA . GLU A 1 88 ? -7.361 2.694 -9.764 1.00 92.12 88 GLU A CA 1
ATOM 658 C C . GLU A 1 88 ? -7.006 3.844 -8.806 1.00 92.12 88 GLU A C 1
ATOM 660 O O . GLU A 1 88 ? -6.289 4.767 -9.182 1.00 92.12 88 GLU A O 1
ATOM 665 N N . GLU A 1 89 ? -7.4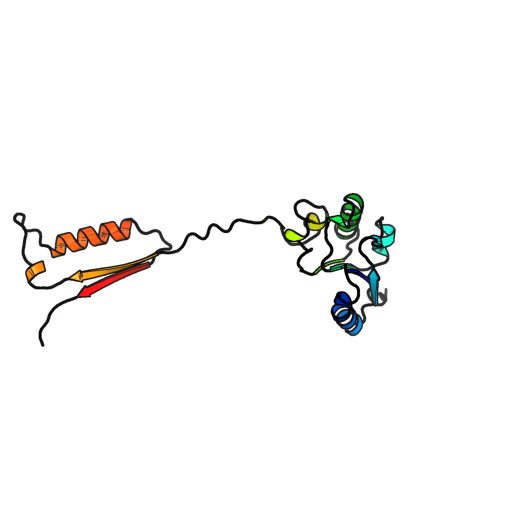74 3.776 -7.558 1.00 94.31 89 GLU A N 1
ATOM 666 C CA . GLU A 1 89 ? -7.277 4.797 -6.523 1.00 94.31 89 GLU A CA 1
ATOM 667 C C . GLU A 1 89 ? -6.318 4.340 -5.408 1.00 94.31 89 GLU A C 1
ATOM 669 O O . GLU A 1 89 ? -6.282 4.949 -4.340 1.00 94.31 89 GLU A O 1
ATOM 674 N N . SER A 1 90 ? -5.525 3.286 -5.635 1.00 94.69 90 SER A N 1
ATOM 675 C CA . SER A 1 90 ? -4.526 2.771 -4.682 1.00 94.69 90 SER A CA 1
ATOM 676 C C . SER A 1 90 ? -3.088 3.128 -5.078 1.00 94.69 90 SER A C 1
ATOM 678 O O . SER A 1 90 ? -2.800 3.496 -6.218 1.00 94.69 90 SER A O 1
ATOM 680 N N . PHE A 1 91 ? -2.153 2.970 -4.135 1.00 95.19 91 PHE A N 1
ATOM 681 C CA . PHE A 1 91 ? -0.710 3.155 -4.347 1.00 95.19 91 PHE A CA 1
ATOM 682 C C . PHE A 1 91 ? -0.353 4.521 -4.980 1.00 95.19 91 PHE A C 1
ATOM 684 O O . PHE A 1 91 ? -0.929 5.549 -4.617 1.00 95.19 91 PHE A O 1
ATOM 691 N N . GLY A 1 92 ? 0.610 4.553 -5.911 1.00 92.56 92 GLY A N 1
ATOM 692 C CA . GLY A 1 92 ? 1.069 5.784 -6.561 1.00 92.56 92 GLY A CA 1
ATOM 693 C C . GLY A 1 92 ? -0.042 6.535 -7.300 1.00 92.56 92 GLY A C 1
ATOM 694 O O . GLY A 1 92 ? -0.151 7.749 -7.144 1.00 92.56 92 GLY A O 1
ATOM 695 N N . LEU A 1 93 ? -0.915 5.823 -8.026 1.00 91.19 93 LEU A N 1
ATOM 696 C CA . LEU A 1 93 ? -2.068 6.417 -8.726 1.00 91.19 93 LEU A CA 1
ATOM 697 C C . LEU A 1 93 ? -3.109 6.983 -7.750 1.00 91.19 93 LEU A C 1
ATOM 699 O O . LEU A 1 93 ? -3.711 8.020 -8.011 1.00 91.19 93 LEU A O 1
ATOM 703 N N . GLY A 1 94 ? -3.248 6.352 -6.584 1.00 94.00 94 GLY A N 1
ATOM 704 C CA . GLY A 1 94 ? -4.068 6.818 -5.469 1.00 94.00 94 GLY A CA 1
ATOM 705 C C . GLY A 1 94 ? -3.532 8.041 -4.728 1.00 94.00 94 GLY A C 1
ATOM 706 O O . GLY A 1 94 ? -4.186 8.502 -3.794 1.00 94.00 94 GLY A O 1
ATOM 707 N N . GLY A 1 95 ? -2.362 8.566 -5.110 1.00 94.88 95 GLY A N 1
ATOM 708 C CA . GLY A 1 95 ? -1.760 9.749 -4.497 1.00 94.88 95 GLY A CA 1
ATOM 709 C C . GLY A 1 95 ? -1.065 9.474 -3.164 1.00 94.88 95 GLY A C 1
ATOM 710 O O . GLY A 1 95 ? -1.003 10.369 -2.321 1.00 94.88 95 GLY A O 1
ATOM 711 N N . TYR A 1 96 ? -0.576 8.252 -2.941 1.00 96.44 96 TYR A N 1
ATOM 712 C CA . TYR A 1 96 ? 0.125 7.881 -1.707 1.00 96.44 96 TYR A CA 1
ATOM 713 C C . TYR A 1 96 ? 1.651 8.075 -1.763 1.00 96.44 96 TYR A C 1
ATOM 715 O O . TYR A 1 96 ? 2.322 7.843 -0.758 1.00 96.44 96 TYR A O 1
ATOM 723 N N . TYR A 1 97 ? 2.205 8.564 -2.878 1.00 94.88 97 TYR A N 1
ATOM 724 C CA . TYR A 1 97 ? 3.625 8.920 -2.963 1.00 94.88 97 TYR A CA 1
ATOM 725 C C . TYR A 1 97 ? 3.996 10.001 -1.936 1.00 94.88 97 TYR A C 1
ATOM 727 O O . TYR A 1 97 ? 3.338 11.039 -1.835 1.00 94.88 97 TYR A O 1
ATOM 735 N N . ARG A 1 98 ? 5.069 9.760 -1.181 1.00 94.44 98 ARG A N 1
ATOM 736 C CA . ARG A 1 98 ? 5.566 10.572 -0.062 1.00 94.44 98 ARG A CA 1
ATOM 737 C C . ARG A 1 98 ? 4.512 10.837 1.013 1.00 94.44 98 ARG A C 1
ATOM 739 O O . ARG A 1 98 ? 4.449 11.930 1.583 1.00 94.44 98 ARG A O 1
ATOM 746 N N . THR A 1 99 ? 3.679 9.840 1.299 1.00 97.12 99 THR A N 1
ATOM 747 C CA . THR A 1 99 ? 2.702 9.899 2.393 1.00 97.12 99 THR A CA 1
ATOM 748 C C . THR A 1 99 ? 3.110 9.003 3.562 1.00 97.12 99 THR A C 1
ATOM 750 O O . THR A 1 99 ? 3.826 8.024 3.361 1.00 97.12 99 THR A O 1
ATOM 753 N N . PRO A 1 100 ? 2.597 9.257 4.783 1.00 97.62 100 PRO A N 1
ATOM 754 C CA . PRO A 1 100 ? 2.822 8.351 5.910 1.00 97.62 100 PRO A CA 1
ATOM 755 C C . PRO A 1 100 ? 2.349 6.909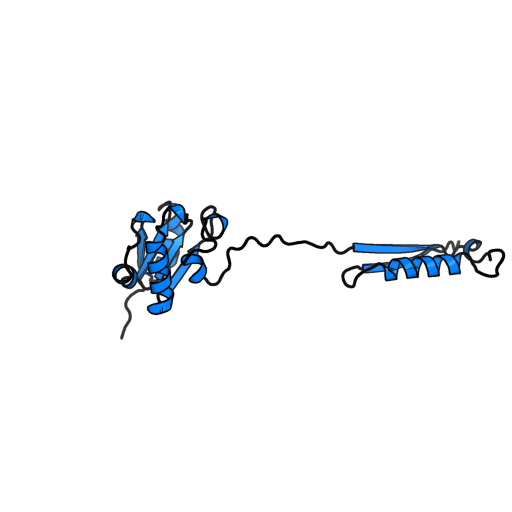 5.653 1.00 97.62 100 PRO A C 1
ATOM 757 O O . PRO A 1 100 ? 2.860 5.984 6.270 1.00 97.62 100 PRO A O 1
ATOM 760 N N . ILE A 1 101 ? 1.387 6.701 4.745 1.00 97.88 101 ILE A N 1
ATOM 761 C CA . ILE A 1 101 ? 0.938 5.355 4.365 1.00 97.88 101 ILE A CA 1
ATOM 762 C C . ILE A 1 101 ? 1.998 4.626 3.536 1.00 97.88 101 ILE A C 1
ATOM 764 O O . ILE A 1 101 ? 2.201 3.439 3.755 1.00 97.88 101 ILE A O 1
ATOM 768 N N . GLU A 1 102 ? 2.704 5.312 2.629 1.00 97.19 102 GLU A N 1
ATOM 769 C CA . GLU A 1 102 ? 3.850 4.719 1.922 1.00 97.19 102 GLU A CA 1
ATOM 770 C C . GLU A 1 102 ? 4.953 4.320 2.906 1.00 97.19 102 GLU A C 1
ATOM 772 O O . GLU A 1 102 ? 5.456 3.208 2.816 1.00 97.19 102 GLU A O 1
ATOM 777 N N . GLU A 1 103 ? 5.259 5.166 3.897 1.00 96.69 103 GLU A N 1
ATOM 778 C CA . GLU A 1 103 ? 6.235 4.842 4.954 1.00 96.69 103 GLU A CA 1
ATOM 779 C C . GLU A 1 103 ? 5.864 3.573 5.746 1.00 96.69 103 GLU A C 1
ATOM 781 O O . GLU A 1 103 ? 6.745 2.890 6.264 1.00 96.69 103 GLU A O 1
ATOM 786 N N . ALA A 1 104 ? 4.567 3.270 5.869 1.00 97.19 104 ALA A N 1
ATOM 787 C CA . ALA A 1 104 ? 4.056 2.111 6.599 1.00 97.19 104 ALA A CA 1
ATOM 788 C C . ALA A 1 104 ? 3.954 0.834 5.745 1.00 97.19 104 ALA A C 1
ATOM 790 O O . ALA A 1 104 ? 3.787 -0.255 6.295 1.00 97.19 104 ALA A O 1
ATOM 791 N N . LEU A 1 105 ? 4.002 0.951 4.415 1.00 97.00 105 LEU A N 1
ATOM 792 C CA . LEU A 1 105 ? 3.851 -0.169 3.489 1.00 97.00 105 LEU A CA 1
ATOM 793 C C . LEU A 1 105 ? 5.221 -0.688 3.018 1.00 97.00 105 LEU A C 1
ATOM 795 O O . LEU A 1 105 ? 6.171 0.077 2.885 1.00 97.00 105 LEU A O 1
ATOM 799 N N . PRO A 1 106 ? 5.342 -1.985 2.682 1.00 94.00 106 PRO A N 1
ATOM 800 C CA . PRO A 1 106 ? 6.608 -2.584 2.252 1.00 94.00 106 PRO A CA 1
ATOM 801 C C . PRO A 1 106 ? 6.952 -2.306 0.773 1.00 94.00 106 PRO A C 1
ATOM 803 O O . PRO A 1 106 ? 7.727 -3.048 0.172 1.00 94.00 106 PRO A O 1
ATOM 806 N N . VAL A 1 107 ? 6.351 -1.286 0.153 1.00 93.38 107 VAL A N 1
ATOM 807 C CA . VAL A 1 107 ? 6.511 -0.965 -1.274 1.00 93.38 107 VAL A CA 1
ATOM 808 C 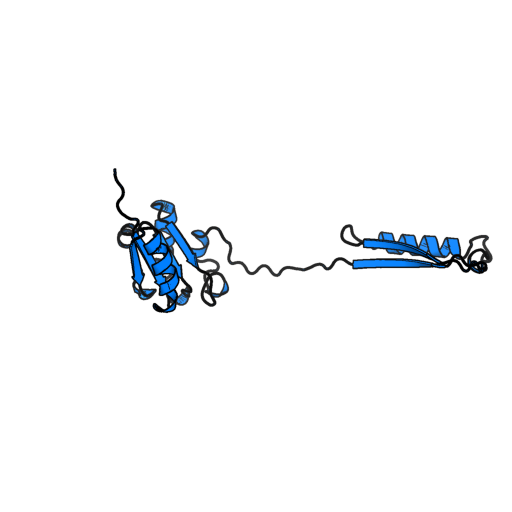C . VAL A 1 107 ? 6.725 0.530 -1.471 1.00 93.38 107 VAL A C 1
ATOM 810 O O . VAL A 1 107 ? 6.132 1.342 -0.765 1.00 93.38 107 VAL A O 1
ATOM 813 N N . THR A 1 108 ? 7.534 0.897 -2.465 1.00 90.31 108 THR A N 1
ATOM 814 C CA . THR A 1 108 ? 7.696 2.292 -2.886 1.00 90.31 108 THR A CA 1
ATOM 815 C C . THR A 1 108 ? 6.721 2.629 -4.008 1.00 90.31 108 THR A C 1
ATOM 817 O O . THR A 1 108 ? 6.405 1.800 -4.861 1.00 90.31 108 THR A O 1
ATOM 820 N N . MET A 1 109 ? 6.237 3.866 -4.017 1.00 91.88 109 MET A N 1
ATOM 821 C CA . MET A 1 109 ? 5.232 4.365 -4.960 1.00 91.88 109 MET A CA 1
ATOM 822 C C . MET A 1 109 ? 5.818 5.354 -5.968 1.00 91.88 109 MET A C 1
ATOM 824 O O . MET A 1 109 ? 5.089 6.049 -6.675 1.00 91.88 109 MET A O 1
ATOM 828 N N . GLU A 1 110 ? 7.147 5.413 -6.037 1.00 82.56 110 GLU A N 1
ATOM 829 C CA . GLU A 1 110 ? 7.879 6.153 -7.051 1.00 82.56 110 GLU A CA 1
ATOM 830 C C . GLU A 1 110 ? 7.681 5.501 -8.422 1.00 82.56 110 GLU A C 1
ATOM 832 O O . GLU A 1 110 ? 8.046 4.343 -8.644 1.00 82.56 110 GLU A O 1
ATOM 837 N N . VAL A 1 111 ? 7.132 6.262 -9.369 1.00 70.75 111 VAL A N 1
ATOM 838 C CA . VAL A 1 111 ? 7.059 5.838 -10.767 1.00 70.75 11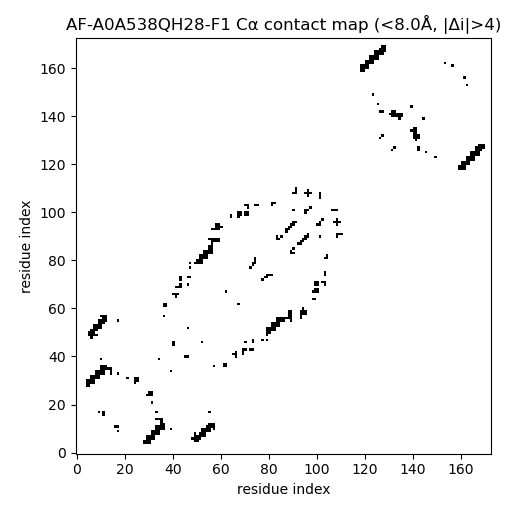1 VAL A CA 1
ATOM 839 C C . VAL A 1 111 ? 8.464 5.912 -11.355 1.00 70.75 111 VAL A C 1
ATOM 841 O O . VAL A 1 111 ? 8.911 6.958 -11.825 1.00 70.75 111 VAL A O 1
ATOM 844 N N . LYS A 1 112 ? 9.185 4.792 -11.318 1.00 67.44 112 LYS A N 1
ATOM 845 C CA . LYS A 1 112 ? 10.458 4.663 -12.026 1.00 67.44 112 LYS A CA 1
ATOM 846 C C . LYS A 1 112 ? 10.158 4.572 -13.516 1.00 67.44 112 LYS A C 1
ATOM 848 O O . LYS A 1 112 ? 9.560 3.597 -13.967 1.00 67.44 112 LYS A O 1
ATOM 853 N N . GLN A 1 113 ? 10.578 5.572 -14.289 1.00 59.25 113 GLN A N 1
ATOM 854 C CA . GLN A 1 113 ? 10.659 5.412 -15.737 1.00 59.25 113 GLN A CA 1
ATOM 855 C C . GLN A 1 113 ? 11.669 4.301 -16.007 1.00 59.25 113 GLN A C 1
ATOM 857 O O . GLN A 1 113 ? 12.868 4.454 -15.770 1.00 59.25 113 GLN A O 1
ATOM 862 N N . LYS A 1 114 ? 11.171 3.140 -16.427 1.00 57.34 114 LYS A N 1
ATOM 863 C CA . LYS A 1 114 ? 12.023 2.039 -16.845 1.00 57.34 114 LYS A CA 1
ATOM 864 C C . LYS A 1 114 ? 12.652 2.474 -18.164 1.00 57.34 114 LYS A C 1
ATOM 866 O O . LYS A 1 114 ? 11.980 2.502 -19.190 1.00 57.34 114 LYS A O 1
ATOM 871 N N . VAL A 1 115 ? 13.917 2.881 -18.121 1.00 57.31 115 VAL A N 1
ATOM 872 C CA . VAL A 1 115 ? 14.719 3.033 -19.334 1.00 57.31 115 VAL A CA 1
ATOM 873 C C . VAL A 1 115 ? 14.961 1.614 -19.833 1.00 57.31 115 VAL A C 1
ATOM 875 O O . VAL A 1 115 ? 15.885 0.937 -19.387 1.00 57.31 115 VAL A O 1
ATOM 878 N N . GLU A 1 116 ? 14.060 1.104 -20.667 1.00 59.59 116 GLU A N 1
ATOM 879 C CA . GLU A 1 116 ? 14.335 -0.110 -21.421 1.00 59.59 116 GLU A CA 1
ATOM 880 C C . GLU A 1 116 ? 15.435 0.233 -22.416 1.00 59.59 116 GLU A C 1
ATOM 882 O O . GLU A 1 116 ? 15.221 0.987 -23.361 1.00 59.59 116 GLU A O 1
ATOM 887 N N . ILE A 1 117 ? 16.641 -0.261 -22.145 1.00 65.12 117 ILE A N 1
ATOM 888 C CA . ILE A 1 117 ? 17.720 -0.242 -23.123 1.00 65.12 117 ILE A CA 1
ATOM 889 C C . ILE A 1 117 ? 17.550 -1.539 -23.917 1.00 65.12 117 ILE A C 1
ATOM 891 O O . ILE A 1 117 ? 17.817 -2.605 -23.354 1.00 65.12 117 ILE A O 1
ATOM 895 N N . PRO A 1 118 ? 17.028 -1.489 -25.153 1.00 64.50 118 PRO A N 1
ATOM 896 C CA . PRO A 1 118 ? 16.822 -2.691 -25.946 1.00 64.50 118 PRO A CA 1
ATOM 897 C C . PRO A 1 118 ? 18.171 -3.355 -26.243 1.00 64.50 118 PRO A C 1
ATOM 899 O O . PRO A 1 118 ? 19.150 -2.670 -26.540 1.00 64.50 118 PRO A O 1
ATOM 902 N N . SER A 1 119 ? 18.222 -4.684 -26.165 1.00 77.44 119 SER A N 1
ATOM 903 C CA . SER A 1 119 ? 19.335 -5.458 -26.711 1.00 77.44 119 SER A CA 1
ATOM 904 C C . SER A 1 119 ? 19.221 -5.525 -28.236 1.00 77.44 119 SER A C 1
ATOM 906 O O . SER A 1 119 ? 18.122 -5.594 -28.791 1.00 77.44 119 SER A O 1
ATOM 908 N N . LEU A 1 120 ? 20.363 -5.482 -28.920 1.00 83.75 120 LEU A N 1
ATOM 909 C CA . LEU A 1 120 ? 20.469 -5.603 -30.373 1.00 83.75 120 LEU A CA 1
ATOM 910 C C . LEU A 1 120 ? 21.048 -6.975 -30.737 1.00 83.75 120 LEU A C 1
ATOM 912 O O . LEU A 1 120 ? 21.998 -7.425 -30.102 1.00 83.75 120 LEU A O 1
ATOM 916 N N . ALA A 1 121 ? 20.515 -7.609 -31.783 1.00 90.94 121 ALA A N 1
ATOM 917 C CA . ALA A 1 121 ? 21.111 -8.793 -32.398 1.00 90.94 121 ALA A CA 1
ATOM 918 C C . ALA A 1 121 ? 21.568 -8.465 -33.828 1.00 90.94 121 ALA A C 1
ATOM 920 O O . ALA A 1 121 ? 20.786 -7.934 -34.621 1.00 90.94 121 ALA A O 1
ATOM 921 N N . VAL A 1 122 ? 22.821 -8.782 -34.163 1.00 92.19 122 VAL A N 1
ATOM 922 C CA . VAL A 1 122 ? 23.414 -8.552 -35.492 1.00 92.19 122 VAL A CA 1
ATOM 923 C C . VAL A 1 122 ? 23.875 -9.877 -36.093 1.00 92.19 122 VAL A C 1
ATOM 925 O O . VAL A 1 122 ? 24.584 -10.646 -35.449 1.00 92.19 122 VAL A O 1
ATOM 928 N N . VAL A 1 123 ? 23.513 -10.137 -37.353 1.00 93.81 123 VAL A N 1
ATOM 929 C CA . VAL A 1 123 ? 24.031 -11.281 -38.118 1.00 93.81 123 VAL A CA 1
ATOM 930 C C . VAL A 1 123 ? 24.880 -10.773 -39.276 1.00 93.81 123 VAL A C 1
ATOM 932 O O . VAL A 1 123 ? 24.379 -10.113 -40.186 1.00 93.81 123 VAL A O 1
ATOM 935 N N . LEU A 1 124 ? 26.170 -11.094 -39.243 1.00 92.00 124 LEU A N 1
ATOM 936 C CA . LEU A 1 124 ? 27.128 -10.786 -40.297 1.00 92.00 124 LEU A CA 1
ATOM 937 C C . LEU A 1 124 ? 27.192 -11.959 -41.275 1.00 92.00 124 LEU A C 1
ATOM 939 O O . LEU A 1 124 ? 27.656 -13.044 -40.927 1.00 92.00 124 LEU A O 1
ATOM 943 N N . SER A 1 125 ? 26.718 -11.738 -42.501 1.00 92.62 125 SER A N 1
ATOM 944 C CA . SER A 1 125 ? 26.818 -12.709 -43.594 1.00 92.62 125 SER A CA 1
ATOM 945 C C . SER A 1 125 ? 28.031 -12.394 -44.463 1.00 92.62 125 SER A C 1
ATOM 947 O O . SER A 1 125 ? 28.032 -11.391 -45.173 1.00 92.62 125 SER A O 1
ATOM 949 N N . ILE A 1 126 ? 29.051 -13.247 -44.423 1.00 91.38 126 ILE A N 1
ATOM 950 C CA . ILE A 1 126 ? 30.314 -13.065 -45.147 1.00 91.38 126 ILE A CA 1
ATOM 951 C C . ILE A 1 126 ? 30.329 -13.972 -46.382 1.00 91.38 126 ILE A C 1
ATOM 953 O O . ILE A 1 126 ? 30.262 -15.194 -46.261 1.00 91.38 126 ILE A O 1
ATOM 957 N N . ASP A 1 127 ? 30.442 -13.387 -47.575 1.00 89.69 127 ASP A N 1
ATOM 958 C CA . ASP A 1 127 ? 30.650 -14.154 -48.809 1.00 89.69 127 ASP A CA 1
ATOM 959 C C 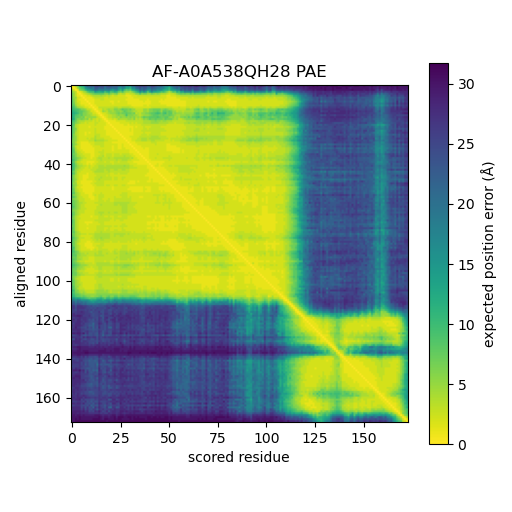. ASP A 1 127 ? 32.065 -14.766 -48.836 1.00 89.69 127 ASP A C 1
ATOM 961 O O . ASP A 1 127 ? 33.052 -14.100 -48.507 1.00 89.69 127 ASP A O 1
ATOM 965 N N . ARG A 1 128 ? 32.168 -16.036 -49.237 1.00 86.31 128 ARG A N 1
ATOM 966 C CA . ARG A 1 128 ? 33.420 -16.782 -49.437 1.00 86.31 128 ARG A CA 1
ATOM 967 C C . ARG A 1 128 ? 33.633 -17.198 -50.903 1.00 86.31 128 ARG A C 1
ATOM 969 O O . ARG A 1 128 ? 34.536 -17.979 -51.186 1.00 86.31 128 ARG A O 1
ATOM 976 N N . SER A 1 129 ? 32.847 -16.666 -51.839 1.00 86.94 129 SER A N 1
ATOM 977 C CA . SER A 1 129 ? 32.959 -16.975 -53.268 1.00 86.94 129 SER A CA 1
ATOM 978 C C . SER A 1 129 ? 34.379 -16.777 -53.817 1.00 86.94 129 SER A C 1
ATOM 980 O O . SER A 1 129 ? 35.174 -15.997 -53.291 1.00 86.94 129 SER A O 1
ATOM 982 N N . GLY A 1 130 ? 34.708 -17.419 -54.943 1.00 82.12 130 GLY A N 1
ATOM 983 C CA . GLY A 1 130 ? 36.045 -17.320 -55.555 1.00 82.12 130 GLY A CA 1
ATOM 984 C C . GLY A 1 130 ? 36.520 -15.883 -55.839 1.00 82.12 130 GLY A C 1
ATOM 985 O O . GLY A 1 130 ? 37.720 -15.618 -55.867 1.00 82.12 130 GLY A O 1
ATOM 986 N N . SER A 1 131 ? 35.596 -14.925 -55.971 1.00 81.25 131 SER A N 1
ATOM 987 C CA . SER A 1 131 ? 35.916 -13.501 -56.126 1.00 81.25 131 SER A CA 1
ATOM 988 C C . SER A 1 131 ? 36.469 -12.841 -54.853 1.00 81.25 131 SER A C 1
ATOM 990 O O . SER A 1 131 ? 37.173 -11.832 -54.940 1.00 81.25 131 SER A O 1
ATOM 992 N N . MET A 1 132 ? 36.187 -13.423 -53.685 1.00 87.88 132 MET A N 1
ATOM 993 C CA . MET A 1 132 ? 36.632 -12.958 -52.371 1.00 87.88 132 MET A CA 1
ATOM 994 C C . MET A 1 132 ? 38.087 -13.332 -52.078 1.00 87.88 132 MET A C 1
ATOM 996 O O . MET A 1 132 ? 38.740 -12.662 -51.280 1.00 87.88 132 MET A O 1
ATOM 1000 N N . ALA A 1 133 ? 38.611 -14.346 -52.777 1.00 82.25 133 ALA A N 1
ATOM 1001 C CA . ALA A 1 133 ? 40.022 -14.727 -52.765 1.00 82.25 133 ALA A CA 1
ATOM 1002 C C . ALA A 1 133 ? 40.896 -13.852 -53.686 1.00 82.25 133 ALA A C 1
ATOM 1004 O O . ALA A 1 133 ? 42.120 -13.981 -53.670 1.00 82.25 133 ALA A O 1
ATOM 1005 N N . MET A 1 134 ? 40.298 -12.957 -54.485 1.00 79.94 134 MET A N 1
ATOM 1006 C CA . MET A 1 134 ? 41.066 -12.004 -55.285 1.00 79.94 134 MET A CA 1
ATOM 1007 C C . MET A 1 134 ? 41.721 -10.962 -54.378 1.00 79.94 134 MET A C 1
ATOM 1009 O O . MET A 1 134 ? 41.056 -10.325 -53.555 1.00 79.94 134 MET A O 1
ATOM 1013 N N . SER A 1 135 ? 43.027 -10.778 -54.553 1.00 76.31 135 SER A N 1
ATOM 1014 C CA . SER A 1 135 ? 43.774 -9.709 -53.901 1.00 76.31 135 SER A CA 1
ATOM 1015 C C . SER A 1 135 ? 43.453 -8.360 -54.538 1.00 76.31 135 SER A C 1
ATOM 1017 O O . SER A 1 135 ? 43.317 -8.254 -55.758 1.00 76.31 135 SER A O 1
ATOM 1019 N N . THR A 1 136 ? 43.357 -7.322 -53.715 1.00 66.69 136 THR A N 1
ATOM 1020 C CA . THR A 1 136 ? 43.558 -5.944 -54.169 1.00 66.69 136 THR A CA 1
ATOM 1021 C C . THR A 1 136 ? 45.057 -5.715 -54.419 1.00 66.69 136 THR A C 1
ATOM 1023 O O . THR A 1 136 ? 45.878 -6.585 -54.109 1.00 66.69 136 THR A O 1
ATOM 1026 N N . ASP A 1 137 ? 45.429 -4.562 -54.983 1.00 69.00 137 ASP A N 1
ATOM 1027 C CA . ASP A 1 137 ? 46.802 -4.216 -55.406 1.00 69.00 137 ASP A CA 1
ATOM 1028 C C . ASP A 1 137 ? 47.904 -4.429 -54.332 1.00 69.00 137 ASP A C 1
ATOM 1030 O O . ASP A 1 137 ? 49.089 -4.475 -54.658 1.00 69.00 137 ASP A O 1
ATOM 1034 N N . GLU A 1 138 ? 47.538 -4.633 -53.060 1.00 63.47 138 GLU A N 1
ATOM 1035 C CA . GLU A 1 138 ? 48.436 -4.740 -51.900 1.00 63.47 138 GLU A CA 1
ATOM 1036 C C . GLU A 1 138 ? 48.525 -6.145 -51.253 1.00 63.47 138 GLU A C 1
ATOM 1038 O O . GLU A 1 138 ? 48.878 -6.264 -50.082 1.00 63.47 138 GLU A O 1
ATOM 1043 N N . LYS A 1 139 ? 48.240 -7.240 -51.979 1.00 74.12 139 LYS A N 1
ATOM 1044 C CA . LYS A 1 139 ? 48.229 -8.641 -51.459 1.00 74.12 139 LYS A CA 1
ATOM 1045 C C . LYS A 1 139 ? 47.177 -8.939 -50.375 1.00 74.12 139 LYS A C 1
ATOM 1047 O O . LYS A 1 139 ? 47.146 -10.057 -49.865 1.00 74.12 139 LYS A O 1
ATOM 1052 N N . ILE A 1 140 ? 46.302 -7.992 -50.053 1.00 84.50 140 ILE A N 1
ATOM 1053 C CA . ILE A 1 140 ? 45.174 -8.171 -49.130 1.00 84.50 140 ILE A CA 1
ATOM 1054 C C . ILE A 1 140 ? 43.979 -8.693 -49.931 1.00 84.50 140 ILE A C 1
ATOM 1056 O O . ILE A 1 140 ? 43.667 -8.156 -50.994 1.00 84.50 140 ILE A O 1
ATOM 1060 N N . THR A 1 141 ? 43.308 -9.746 -49.464 1.00 89.56 141 THR A N 1
ATOM 1061 C CA . THR A 1 141 ? 42.103 -10.248 -50.141 1.00 89.56 141 THR A CA 1
ATOM 1062 C C . THR A 1 141 ? 40.862 -9.466 -49.719 1.00 89.56 141 THR A C 1
ATOM 1064 O O . THR A 1 141 ? 40.802 -8.880 -48.637 1.00 89.56 141 THR A O 1
ATOM 1067 N N . LYS A 1 142 ? 39.814 -9.484 -50.548 1.00 88.56 142 LYS A N 1
ATOM 1068 C CA . LYS A 1 142 ? 38.507 -8.931 -50.147 1.00 88.56 142 LYS A CA 1
ATOM 1069 C C . LYS A 1 142 ? 37.948 -9.630 -48.906 1.00 88.56 142 LYS A C 1
ATOM 1071 O O . LYS A 1 142 ? 37.255 -8.998 -48.112 1.00 88.56 142 LYS A O 1
ATOM 1076 N N . LEU A 1 143 ? 38.271 -10.911 -48.722 1.00 89.69 143 LEU A N 1
ATOM 1077 C CA . LEU A 1 143 ? 37.918 -11.657 -47.520 1.00 89.69 143 LEU A CA 1
ATOM 1078 C C . LEU A 1 143 ? 38.619 -11.112 -46.268 1.00 89.69 143 LEU A C 1
ATOM 1080 O O . LEU A 1 143 ? 37.999 -11.059 -45.209 1.00 89.69 143 LEU A O 1
ATOM 1084 N N . ASP A 1 144 ? 39.874 -10.677 -46.376 1.00 90.56 144 ASP A N 1
ATOM 1085 C CA . ASP A 1 144 ? 40.593 -10.067 -45.251 1.00 90.56 144 ASP A CA 1
ATOM 1086 C C . ASP A 1 144 ? 39.958 -8.726 -44.859 1.00 90.56 144 ASP A C 1
ATOM 1088 O O . ASP A 1 144 ? 39.708 -8.485 -43.681 1.00 90.56 144 ASP A O 1
ATOM 1092 N N . LEU A 1 145 ? 39.562 -7.911 -45.842 1.00 90.50 145 LEU A N 1
ATOM 1093 C CA . LEU A 1 145 ? 38.809 -6.675 -45.589 1.00 90.50 145 LEU A CA 1
ATOM 1094 C C . LEU A 1 145 ? 37.443 -6.941 -44.935 1.00 90.50 145 LEU A C 1
ATOM 1096 O O . LEU A 1 145 ? 37.032 -6.206 -44.039 1.00 90.50 145 LEU A O 1
ATOM 1100 N N . ALA A 1 146 ? 36.739 -7.997 -45.350 1.00 91.19 146 ALA A N 1
ATOM 1101 C CA . ALA A 1 146 ? 35.455 -8.374 -44.760 1.00 91.19 146 ALA A CA 1
ATOM 1102 C C . ALA A 1 146 ? 35.591 -8.834 -43.296 1.00 91.19 146 ALA A C 1
ATOM 1104 O O . ALA A 1 146 ? 34.710 -8.549 -42.481 1.00 91.19 146 ALA A O 1
ATOM 1105 N N . LYS A 1 147 ? 36.694 -9.508 -42.943 1.00 90.69 147 LYS A N 1
ATOM 1106 C CA . LYS A 1 147 ? 37.003 -9.884 -41.553 1.00 90.69 147 LYS A CA 1
ATOM 1107 C C . LYS A 1 147 ? 37.271 -8.659 -40.686 1.00 90.69 147 LYS A C 1
ATOM 1109 O O . LYS A 1 147 ? 36.680 -8.554 -39.617 1.00 90.69 147 LYS A O 1
ATOM 1114 N N . GLU A 1 148 ? 38.082 -7.717 -41.164 1.00 92.94 148 GLU A N 1
ATOM 1115 C CA . GLU A 1 148 ? 38.356 -6.467 -40.441 1.00 92.94 148 GLU A CA 1
ATOM 1116 C C . GLU A 1 148 ? 37.080 -5.645 -40.224 1.00 92.94 148 GLU A C 1
ATOM 1118 O O . GLU A 1 148 ?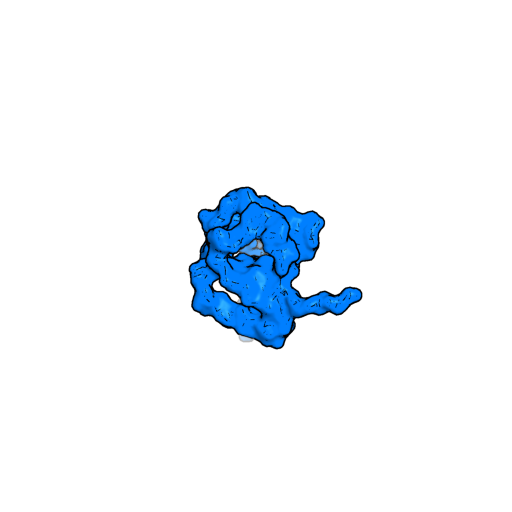 36.797 -5.200 -39.113 1.00 92.94 148 GLU A O 1
ATOM 1123 N N . ALA A 1 149 ? 36.235 -5.523 -41.252 1.00 91.06 149 ALA A N 1
ATOM 1124 C CA . ALA A 1 149 ? 34.939 -4.863 -41.115 1.00 91.06 149 ALA A CA 1
ATOM 1125 C C . ALA A 1 149 ? 34.030 -5.570 -40.093 1.00 91.06 149 ALA A C 1
ATOM 1127 O O . ALA A 1 149 ? 33.337 -4.912 -39.320 1.00 91.06 149 ALA A O 1
ATOM 1128 N N . SER A 1 150 ? 34.054 -6.906 -40.062 1.00 93.25 150 SER A N 1
ATOM 1129 C CA . SER A 1 150 ? 33.281 -7.695 -39.099 1.00 93.25 150 SER A CA 1
ATOM 1130 C C . SER A 1 150 ? 33.766 -7.485 -37.663 1.00 93.25 150 SER A C 1
ATOM 1132 O O . SER A 1 150 ? 32.942 -7.357 -36.761 1.00 93.25 150 SER A O 1
ATOM 1134 N N . HIS A 1 151 ? 35.082 -7.387 -37.452 1.00 92.62 151 HIS A N 1
ATOM 1135 C CA . HIS A 1 151 ? 35.664 -7.080 -36.145 1.00 92.62 151 HIS A CA 1
ATOM 1136 C C . HIS A 1 151 ? 35.228 -5.708 -35.624 1.00 92.62 151 HIS A C 1
ATOM 1138 O O . HIS A 1 151 ? 34.767 -5.615 -34.491 1.00 92.62 151 HIS A O 1
ATOM 1144 N N . LEU A 1 152 ? 35.251 -4.673 -36.469 1.00 92.31 152 LEU A N 1
ATOM 1145 C CA . LEU A 1 152 ? 34.804 -3.329 -36.082 1.00 92.31 152 LEU A CA 1
ATOM 1146 C C . LEU A 1 152 ? 33.327 -3.281 -35.670 1.00 92.31 152 LEU A C 1
ATOM 1148 O O . LEU A 1 152 ? 32.955 -2.504 -34.792 1.00 92.31 152 LEU A O 1
ATOM 1152 N N . VAL A 1 153 ? 32.477 -4.097 -36.301 1.00 89.62 153 VAL A N 1
ATOM 1153 C CA . VAL A 1 153 ? 31.065 -4.202 -35.910 1.00 89.62 153 VAL A CA 1
ATOM 1154 C C . VAL A 1 153 ? 30.934 -4.868 -34.545 1.00 89.62 153 VAL A C 1
ATOM 1156 O O . VAL A 1 153 ? 30.158 -4.382 -33.732 1.00 89.62 153 VAL A O 1
ATOM 1159 N N . VAL A 1 154 ? 31.694 -5.935 -34.276 1.00 90.06 154 VAL A N 1
ATOM 1160 C CA . VAL A 1 154 ? 31.693 -6.615 -32.969 1.00 90.06 154 VAL A CA 1
ATOM 1161 C C . VAL A 1 154 ? 32.185 -5.685 -31.858 1.00 90.06 154 VAL A C 1
ATOM 1163 O O . VAL A 1 154 ? 31.575 -5.656 -30.796 1.00 90.06 154 VAL A O 1
ATOM 1166 N N . ASP A 1 155 ? 33.212 -4.874 -32.115 1.00 90.75 155 ASP A N 1
ATOM 1167 C CA . ASP A 1 155 ? 33.757 -3.923 -31.135 1.00 90.75 155 ASP A CA 1
ATOM 1168 C C . ASP A 1 155 ? 32.772 -2.800 -30.758 1.00 90.75 155 ASP A C 1
ATOM 1170 O O . ASP A 1 155 ? 32.910 -2.175 -29.706 1.00 90.75 155 ASP A O 1
ATOM 1174 N N . LEU A 1 156 ? 31.772 -2.528 -31.605 1.00 87.62 156 LEU A N 1
ATOM 1175 C CA . LEU A 1 156 ? 30.720 -1.544 -31.331 1.00 87.62 156 LEU A CA 1
ATOM 1176 C C . LEU A 1 156 ? 29.593 -2.105 -30.444 1.00 87.62 156 LEU A C 1
ATOM 1178 O O . LEU A 1 156 ? 28.790 -1.332 -29.916 1.00 87.62 156 LEU A O 1
ATOM 1182 N N . LEU A 1 157 ? 29.507 -3.429 -30.299 1.00 88.88 157 LEU A N 1
ATOM 1183 C CA . LEU A 1 157 ? 28.458 -4.099 -29.533 1.00 88.88 157 LEU A CA 1
ATOM 1184 C C . LEU A 1 157 ? 28.793 -4.110 -28.035 1.00 88.88 157 LEU A C 1
ATOM 1186 O O . LEU A 1 157 ? 29.929 -4.360 -27.637 1.00 88.88 157 LEU A O 1
ATOM 1190 N N . ASP A 1 158 ? 27.787 -3.855 -27.194 1.00 85.56 158 ASP A N 1
ATOM 1191 C CA . ASP A 1 158 ? 27.922 -3.987 -25.738 1.00 85.56 158 ASP A CA 1
ATOM 1192 C C . ASP A 1 158 ? 27.633 -5.425 -25.262 1.00 85.56 158 ASP A C 1
ATOM 1194 O O . ASP A 1 158 ? 27.137 -6.263 -26.015 1.00 85.56 158 ASP A O 1
ATOM 1198 N N . GLU A 1 159 ? 27.909 -5.725 -23.988 1.00 82.88 159 GLU A N 1
ATOM 1199 C CA . GLU A 1 159 ? 27.729 -7.068 -23.397 1.00 82.88 159 GLU A CA 1
ATOM 1200 C C . GLU A 1 159 ? 26.284 -7.604 -23.449 1.00 82.88 159 GLU A C 1
ATOM 1202 O O . GLU A 1 159 ? 26.046 -8.777 -23.164 1.00 82.88 159 GLU A O 1
ATOM 1207 N N . ARG A 1 160 ? 25.299 -6.757 -23.772 1.00 83.62 160 ARG A N 1
ATOM 1208 C CA . ARG A 1 160 ? 23.883 -7.141 -23.872 1.00 83.62 160 ARG A CA 1
ATOM 1209 C C . ARG A 1 160 ? 23.466 -7.434 -25.306 1.00 83.62 160 ARG A C 1
ATOM 1211 O O . ARG A 1 160 ? 22.299 -7.742 -25.536 1.00 83.62 160 ARG A O 1
ATOM 1218 N N . ASN A 1 161 ? 24.351 -7.238 -26.277 1.00 88.31 161 ASN A N 1
ATOM 1219 C CA . ASN A 1 161 ? 24.077 -7.468 -27.686 1.00 88.31 161 ASN A CA 1
ATOM 1220 C C . ASN A 1 161 ? 24.526 -8.874 -28.094 1.00 88.31 161 ASN A C 1
ATOM 1222 O O . ASN A 1 161 ? 25.487 -9.422 -27.561 1.00 88.31 161 ASN A O 1
ATOM 1226 N N . GLU A 1 162 ? 23.825 -9.453 -29.061 1.00 91.19 162 GLU A N 1
ATOM 1227 C CA . GLU A 1 162 ? 24.150 -10.765 -29.615 1.00 91.19 162 GLU A CA 1
ATOM 1228 C C . GLU A 1 162 ? 24.721 -10.610 -31.026 1.00 91.19 162 GLU A C 1
ATOM 1230 O O . GLU A 1 162 ? 24.234 -9.806 -31.826 1.00 91.19 162 GLU A O 1
ATOM 1235 N N . VAL A 1 163 ? 25.740 -11.405 -31.354 1.00 93.25 163 VAL A N 1
ATOM 1236 C CA . VAL A 1 163 ? 26.328 -11.428 -32.695 1.00 93.25 163 VAL A CA 1
ATOM 1237 C C . VAL A 1 163 ? 26.423 -12.847 -33.236 1.00 93.25 163 VAL A C 1
ATOM 1239 O O . VAL A 1 163 ? 26.903 -13.761 -32.567 1.00 93.25 163 VAL A O 1
ATOM 1242 N N . GLY A 1 164 ? 25.974 -13.022 -34.476 1.00 91.38 164 GLY A N 1
ATOM 1243 C CA . GLY A 1 164 ? 26.181 -14.228 -35.267 1.00 91.38 164 GLY A CA 1
ATOM 1244 C C . GLY A 1 164 ? 27.021 -13.914 -36.498 1.00 91.38 164 GLY A C 1
ATOM 1245 O O . GLY A 1 164 ? 26.786 -12.913 -37.171 1.00 91.38 164 GLY A O 1
ATOM 1246 N N . VAL A 1 165 ? 27.980 -14.777 -36.823 1.00 91.81 165 VAL A N 1
ATOM 1247 C CA . VAL A 1 165 ? 28.723 -14.705 -38.087 1.00 91.81 165 VAL A CA 1
ATOM 1248 C C . VAL A 1 165 ? 28.416 -15.960 -38.886 1.00 91.81 165 VAL A C 1
ATOM 1250 O O . VAL A 1 165 ? 28.616 -17.072 -38.399 1.00 91.81 165 VAL A O 1
ATOM 1253 N N . MET A 1 166 ? 27.933 -15.783 -40.111 1.00 91.62 166 MET A N 1
ATOM 1254 C CA . MET A 1 166 ? 27.703 -16.871 -41.053 1.00 91.62 166 MET A CA 1
ATOM 1255 C C . MET A 1 166 ? 28.477 -16.622 -42.339 1.00 91.62 166 MET A C 1
ATOM 1257 O O . MET A 1 166 ? 28.524 -15.501 -42.838 1.00 91.62 166 MET A O 1
ATOM 1261 N N . SER A 1 167 ? 29.087 -17.672 -42.881 1.00 87.94 167 SER A N 1
ATOM 1262 C CA . SER A 1 167 ? 29.729 -17.620 -44.191 1.00 87.94 167 SER A CA 1
ATOM 1263 C C . SER A 1 167 ? 28.849 -18.286 -45.238 1.00 87.94 167 SER A C 1
ATOM 1265 O O . SER A 1 167 ? 28.336 -19.378 -44.989 1.00 87.94 167 SER A O 1
ATOM 1267 N N . TRP A 1 168 ? 28.735 -17.675 -46.412 1.00 83.56 168 TRP A N 1
ATOM 1268 C CA . TRP A 1 168 ? 28.058 -18.259 -47.566 1.00 83.56 168 TRP A CA 1
ATOM 1269 C C . TRP A 1 168 ? 29.072 -18.569 -48.669 1.00 83.56 168 TRP A C 1
ATOM 1271 O O . TRP A 1 168 ? 29.899 -17.719 -48.993 1.00 83.56 168 TRP A O 1
ATOM 1281 N N . ASP A 1 169 ? 29.015 -19.774 -49.238 1.00 78.88 169 ASP A N 1
ATOM 1282 C CA . ASP A 1 169 ? 29.853 -20.194 -50.366 1.00 78.88 169 ASP A CA 1
ATOM 1283 C C . ASP A 1 169 ? 28.974 -20.765 -51.486 1.00 78.88 169 ASP A C 1
ATOM 1285 O O . ASP A 1 169 ? 27.921 -21.350 -51.229 1.00 78.88 169 ASP A O 1
ATOM 1289 N N . THR A 1 170 ? 29.395 -20.581 -52.735 1.00 62.50 170 THR A N 1
ATOM 1290 C CA . THR A 1 170 ? 28.710 -21.117 -53.917 1.00 62.50 170 THR A CA 1
ATOM 1291 C C . THR A 1 170 ? 29.476 -22.339 -54.423 1.00 62.50 170 THR A C 1
ATOM 1293 O O . THR A 1 170 ? 30.049 -22.312 -55.510 1.00 62.50 170 THR A O 1
ATOM 1296 N N . GLU A 1 171 ? 29.514 -23.419 -53.640 1.00 52.72 171 GLU A N 1
ATOM 1297 C CA . GLU A 1 171 ? 29.847 -24.730 -54.203 1.00 52.72 171 GLU A CA 1
ATOM 1298 C C . GLU A 1 171 ? 28.635 -25.212 -55.013 1.00 52.72 171 GLU A C 1
ATOM 1300 O O . GLU A 1 171 ? 27.590 -25.565 -54.465 1.00 52.72 171 GLU A O 1
ATOM 1305 N N . PHE A 1 172 ? 28.757 -25.197 -56.343 1.00 47.69 172 PHE A N 1
ATOM 1306 C CA . PHE A 1 172 ? 27.950 -26.089 -57.169 1.00 47.69 172 PHE A CA 1
ATOM 1307 C C . PHE A 1 172 ? 28.405 -27.518 -56.846 1.00 47.69 172 PHE A C 1
ATOM 1309 O O . PHE A 1 172 ? 29.571 -27.842 -57.070 1.00 47.69 172 PHE A O 1
ATOM 1316 N N . ILE A 1 173 ? 27.499 -28.325 -56.286 1.00 37.88 173 ILE A N 1
ATOM 1317 C CA . ILE A 1 173 ? 27.649 -29.787 -56.181 1.00 37.88 173 ILE A CA 1
ATOM 1318 C C . ILE A 1 173 ? 27.839 -30.374 -57.584 1.00 37.88 173 ILE A C 1
ATOM 1320 O O . ILE A 1 173 ? 27.104 -29.929 -58.498 1.00 37.88 173 ILE A O 1
#